Protein AF-A0A1Y5MJ09-F1 (afdb_monomer_lite)

Sequence (93 aa):
GGGRLLIGDIPNISKKKRFLSSEAGRNFHMKWSLSKTFPNVCWNKLEPLCIDDSVVFSILQRYRSMGCESYLLEQLSGLPMNNTREDVLIVKQ

Foldseek 3Di:
DKDKDKDWFAFALQLLLVQLVDPNNQVVCCVVVVHPDRDDRDPPDDDPPHHHPVNVVVVQVVLVVVVKHKDKDQDDPPDPPSSGIIMMMIMDD

Structure (mmCIF, N/CA/C/O backbone):
data_AF-A0A1Y5MJ09-F1
#
_entry.id   AF-A0A1Y5MJ09-F1
#
loop_
_atom_site.group_PDB
_atom_site.id
_atom_site.type_symbol
_atom_site.label_atom_id
_atom_site.label_alt_id
_atom_site.label_comp_id
_atom_site.label_asym_id
_atom_site.label_entity_id
_atom_site.label_seq_id
_atom_site.pdbx_PDB_ins_code
_atom_site.Cartn_x
_atom_site.Cartn_y
_atom_site.Cartn_z
_atom_site.occupancy
_atom_site.B_iso_or_equiv
_atom_site.auth_seq_id
_atom_site.auth_comp_id
_atom_site.auth_asym_id
_atom_site.auth_atom_id
_atom_site.pdbx_PDB_model_num
ATOM 1 N N . GLY A 1 1 ? -8.806 -0.079 27.436 1.00 60.91 1 GLY A N 1
ATOM 2 C CA . GLY A 1 1 ? -7.471 -0.682 27.611 1.00 60.91 1 GLY A CA 1
ATOM 3 C C . GLY A 1 1 ? -6.891 -0.762 26.231 1.00 60.91 1 GLY A C 1
ATOM 4 O O . GLY A 1 1 ? -7.456 -1.482 25.419 1.00 60.91 1 GLY A O 1
ATOM 5 N N . GLY A 1 2 ? -5.882 0.058 25.941 1.00 85.38 2 GLY A N 1
ATOM 6 C CA . GLY A 1 2 ? -5.494 0.344 24.562 1.00 85.38 2 GLY A CA 1
ATOM 7 C C . GLY A 1 2 ? -4.929 -0.882 23.847 1.00 85.38 2 GLY A C 1
ATOM 8 O O . GLY A 1 2 ? -3.912 -1.425 24.273 1.00 85.38 2 GLY A O 1
ATOM 9 N N . GLY A 1 3 ? -5.582 -1.310 22.767 1.00 94.38 3 GLY A N 1
ATOM 10 C CA . GLY A 1 3 ? -5.142 -2.418 21.918 1.00 94.38 3 GLY A CA 1
ATOM 11 C C . GLY A 1 3 ? -4.508 -1.905 20.630 1.00 94.38 3 GLY A C 1
ATOM 12 O O . GLY A 1 3 ? -4.996 -0.941 20.041 1.00 94.38 3 GLY A O 1
ATOM 13 N N . ARG A 1 4 ? -3.428 -2.545 20.175 1.00 97.12 4 ARG A N 1
ATOM 14 C CA . ARG A 1 4 ? -2.773 -2.233 18.897 1.00 97.12 4 ARG A CA 1
ATOM 15 C C . ARG A 1 4 ? -2.540 -3.513 18.104 1.00 97.12 4 ARG A C 1
ATOM 17 O O . ARG A 1 4 ? -2.090 -4.503 18.671 1.00 97.12 4 ARG A O 1
ATOM 24 N N . LEU A 1 5 ? -2.830 -3.474 16.808 1.00 96.50 5 LEU A N 1
ATOM 25 C CA . LEU A 1 5 ? -2.603 -4.566 15.862 1.00 96.50 5 LEU A CA 1
ATOM 26 C C . LEU A 1 5 ? -1.892 -4.010 14.630 1.00 96.50 5 LEU A C 1
ATOM 28 O O . LEU A 1 5 ? -2.398 -3.085 14.002 1.00 96.50 5 LEU A O 1
ATOM 32 N N . LEU A 1 6 ? -0.748 -4.589 14.274 1.00 96.69 6 LEU A N 1
ATOM 33 C CA . LEU A 1 6 ? -0.063 -4.310 13.017 1.00 96.69 6 LEU A CA 1
ATOM 34 C C . LEU A 1 6 ? -0.310 -5.470 12.051 1.00 96.69 6 LEU A C 1
ATOM 36 O O . LEU A 1 6 ? 0.054 -6.607 12.344 1.00 96.69 6 LEU A O 1
ATOM 40 N N . ILE A 1 7 ? -0.911 -5.173 10.905 1.00 95.50 7 ILE A N 1
ATOM 41 C CA . ILE A 1 7 ? -1.003 -6.080 9.763 1.00 95.50 7 ILE A CA 1
ATOM 42 C C . ILE A 1 7 ? 0.094 -5.650 8.795 1.00 95.50 7 ILE A C 1
ATOM 44 O O . ILE A 1 7 ? -0.086 -4.703 8.034 1.00 95.50 7 ILE A O 1
ATOM 48 N N . GLY A 1 8 ? 1.258 -6.281 8.902 1.00 93.62 8 GLY A N 1
ATOM 49 C CA . GLY A 1 8 ? 2.409 -5.959 8.066 1.00 93.62 8 GLY A CA 1
ATOM 50 C C . GLY A 1 8 ? 2.470 -6.785 6.787 1.00 93.62 8 GLY A C 1
ATOM 51 O O . GLY A 1 8 ? 1.799 -7.808 6.651 1.00 93.62 8 GLY A O 1
ATOM 52 N N . ASP A 1 9 ? 3.353 -6.361 5.892 1.00 91.81 9 ASP A N 1
ATOM 53 C CA . ASP A 1 9 ? 3.800 -7.116 4.723 1.00 91.81 9 ASP A CA 1
ATOM 54 C C . ASP A 1 9 ? 2.704 -7.441 3.696 1.00 91.81 9 ASP A C 1
ATOM 56 O O . ASP A 1 9 ? 2.786 -8.431 2.966 1.00 91.81 9 ASP A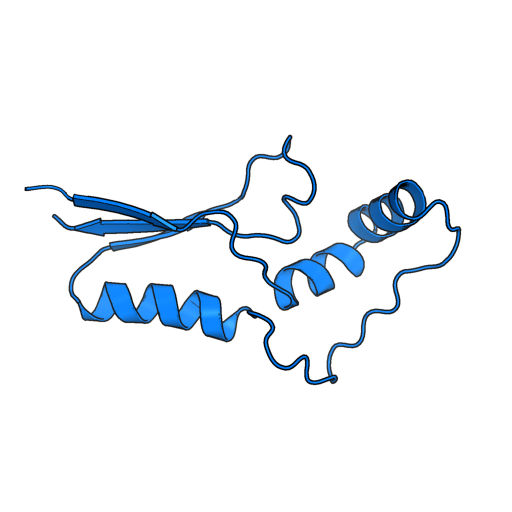 O 1
ATOM 60 N N . ILE A 1 10 ? 1.681 -6.589 3.598 1.00 94.50 10 ILE A N 1
ATOM 61 C CA . ILE A 1 10 ? 0.561 -6.787 2.680 1.00 94.50 10 ILE A CA 1
ATOM 62 C C . ILE A 1 10 ? 1.043 -6.496 1.251 1.00 94.50 10 ILE A C 1
ATOM 64 O O . ILE A 1 10 ? 1.376 -5.347 0.948 1.00 94.50 10 ILE A O 1
ATOM 68 N N . PRO A 1 11 ? 1.089 -7.482 0.334 1.00 94.56 11 PRO A N 1
ATOM 69 C CA . PRO A 1 11 ? 1.391 -7.199 -1.063 1.00 94.56 11 PRO A CA 1
ATOM 70 C C . PRO A 1 11 ? 0.279 -6.344 -1.670 1.00 94.56 11 PRO A C 1
ATOM 72 O O . PRO A 1 11 ? -0.886 -6.684 -1.525 1.00 94.56 11 PRO A O 1
ATOM 75 N N . ASN A 1 12 ? 0.620 -5.269 -2.383 1.00 95.44 12 ASN A N 1
ATOM 76 C CA . ASN A 1 12 ? -0.367 -4.454 -3.091 1.00 95.44 12 ASN A CA 1
ATOM 77 C C . ASN A 1 12 ? 0.024 -4.320 -4.565 1.00 95.44 12 ASN A C 1
ATOM 79 O O . ASN A 1 12 ? 1.027 -3.691 -4.926 1.00 95.44 12 ASN A O 1
ATOM 83 N N . ILE A 1 13 ? -0.792 -4.909 -5.437 1.00 95.81 13 ILE A N 1
ATOM 84 C CA . ILE A 1 13 ? -0.530 -4.925 -6.871 1.00 95.81 13 ILE A CA 1
ATOM 85 C C . ILE A 1 13 ? -0.662 -3.539 -7.507 1.00 95.81 13 ILE A C 1
ATOM 87 O O . ILE A 1 13 ? 0.159 -3.181 -8.351 1.00 95.81 13 ILE A O 1
ATOM 91 N N . SER A 1 14 ? -1.605 -2.710 -7.056 1.00 95.19 14 SER A N 1
ATOM 92 C CA . SER A 1 14 ? -1.740 -1.321 -7.506 1.00 95.19 14 SER A CA 1
ATOM 93 C C . SER A 1 14 ? -0.504 -0.500 -7.142 1.00 95.19 14 SER A C 1
ATOM 95 O O . SER A 1 14 ? 0.055 0.196 -7.996 1.00 95.19 14 SER A O 1
ATOM 97 N N . LYS A 1 15 ? -0.001 -0.645 -5.909 1.00 94.94 15 LYS A N 1
ATOM 98 C CA . LYS A 1 15 ? 1.249 -0.006 -5.469 1.00 94.94 15 LYS A CA 1
ATOM 99 C C . LYS A 1 15 ? 2.447 -0.486 -6.286 1.00 94.94 15 LYS A C 1
ATOM 101 O O . LYS A 1 15 ? 3.213 0.334 -6.793 1.00 94.94 15 LYS A O 1
ATOM 106 N N . LYS A 1 16 ? 2.567 -1.799 -6.503 1.00 93.81 16 LYS A N 1
ATOM 107 C CA . LYS A 1 16 ? 3.611 -2.386 -7.354 1.00 93.81 16 LYS A CA 1
ATOM 108 C C . LYS A 1 16 ? 3.569 -1.828 -8.779 1.00 93.81 16 LYS A C 1
ATOM 110 O O . LYS A 1 16 ? 4.619 -1.479 -9.314 1.00 93.81 16 LYS A O 1
ATOM 115 N N . LYS A 1 17 ? 2.386 -1.702 -9.391 1.00 94.62 17 LYS A N 1
ATOM 116 C CA . LYS A 1 17 ? 2.221 -1.115 -10.733 1.00 94.62 17 LYS A CA 1
ATOM 117 C C . LYS A 1 17 ? 2.641 0.353 -10.770 1.00 94.62 17 LYS A C 1
ATOM 119 O O . LYS A 1 17 ? 3.369 0.735 -11.687 1.00 94.62 17 LYS A O 1
ATOM 124 N N . ARG A 1 18 ? 2.260 1.156 -9.765 1.00 94.69 18 ARG A N 1
ATOM 125 C CA . ARG A 1 18 ? 2.738 2.547 -9.623 1.00 94.69 18 ARG A CA 1
ATOM 126 C C . ARG A 1 18 ? 4.263 2.597 -9.544 1.00 94.69 18 ARG A C 1
ATOM 128 O O . ARG A 1 18 ? 4.884 3.324 -10.316 1.00 94.69 18 ARG A O 1
ATOM 135 N N . PHE A 1 19 ? 4.867 1.777 -8.682 1.00 93.62 19 PHE A N 1
ATOM 136 C CA . PHE A 1 19 ? 6.319 1.722 -8.528 1.00 93.62 19 PHE A CA 1
ATOM 137 C C . PHE A 1 19 ? 7.016 1.340 -9.834 1.00 93.62 19 PHE A C 1
ATOM 139 O O . PHE A 1 19 ? 7.849 2.101 -10.317 1.00 93.62 19 PHE A O 1
ATOM 146 N N . LEU A 1 20 ? 6.636 0.225 -10.462 1.00 93.00 20 LEU A N 1
ATOM 147 C CA . LEU A 1 20 ? 7.236 -0.239 -11.719 1.00 93.00 20 LEU A CA 1
ATOM 148 C C . LEU A 1 20 ? 7.015 0.726 -12.894 1.00 93.00 20 LEU A C 1
ATOM 150 O O . LEU A 1 20 ? 7.787 0.710 -13.849 1.00 93.00 20 LEU A O 1
ATOM 154 N N . SER A 1 21 ? 5.996 1.585 -12.822 1.00 93.25 21 SER A N 1
ATOM 155 C CA . SER A 1 21 ? 5.761 2.635 -13.818 1.00 93.25 21 SER A CA 1
ATOM 156 C C . SER A 1 21 ? 6.687 3.845 -13.647 1.00 93.25 21 SER A C 1
ATOM 158 O O . SER A 1 21 ? 6.888 4.573 -14.621 1.00 93.25 21 SER A O 1
ATOM 160 N N . SER A 1 22 ? 7.271 4.049 -12.461 1.00 92.69 22 SER A N 1
ATOM 161 C CA . SER A 1 22 ? 8.215 5.139 -12.166 1.00 92.69 22 SER A CA 1
ATOM 162 C C . SER A 1 22 ? 9.624 4.864 -12.702 1.00 92.69 22 SER A C 1
ATOM 164 O O . SER A 1 22 ? 10.009 3.713 -12.906 1.00 92.69 22 SER A O 1
ATOM 166 N N . GLU A 1 23 ? 10.435 5.909 -12.878 1.00 92.12 23 GLU A N 1
ATOM 167 C CA . GLU A 1 23 ? 11.845 5.763 -13.269 1.00 92.12 23 GLU A CA 1
ATOM 168 C C . GLU A 1 23 ? 12.638 4.919 -12.258 1.00 92.12 23 GLU A C 1
ATOM 170 O O . GLU A 1 23 ? 13.327 3.969 -12.637 1.00 92.12 23 GLU A O 1
ATOM 175 N N . ALA A 1 24 ? 12.473 5.202 -10.961 1.00 90.12 24 ALA A N 1
ATOM 176 C CA . ALA A 1 24 ? 13.124 4.457 -9.888 1.00 90.12 24 ALA A CA 1
ATOM 177 C C . ALA A 1 24 ? 12.761 2.964 -9.926 1.00 90.12 24 ALA A C 1
ATOM 179 O O . ALA A 1 24 ? 13.644 2.111 -9.821 1.00 90.12 24 ALA A O 1
ATOM 180 N N . GLY A 1 25 ? 11.484 2.634 -10.136 1.00 90.69 25 GLY A N 1
ATOM 181 C CA . GLY A 1 25 ? 11.034 1.245 -10.207 1.00 90.69 25 GLY A CA 1
ATOM 182 C C . GLY A 1 25 ? 11.447 0.520 -11.481 1.00 90.69 25 GLY A C 1
ATOM 183 O O . GLY A 1 25 ? 11.758 -0.668 -11.417 1.00 90.69 25 GLY A O 1
ATOM 184 N N . ARG A 1 26 ? 11.543 1.211 -12.623 1.00 90.75 26 ARG A N 1
ATOM 185 C CA . ARG A 1 26 ? 12.124 0.640 -13.853 1.00 90.75 26 ARG A CA 1
ATOM 186 C C . ARG A 1 26 ? 13.600 0.308 -13.650 1.00 90.75 26 ARG A C 1
ATOM 188 O O . ARG A 1 26 ? 14.021 -0.806 -13.951 1.00 90.75 26 ARG A O 1
ATOM 195 N N . ASN A 1 27 ? 14.365 1.237 -13.076 1.00 90.06 27 ASN A N 1
ATOM 196 C CA . ASN A 1 27 ? 15.779 1.036 -12.757 1.00 90.06 27 ASN A CA 1
ATOM 197 C C . ASN A 1 27 ? 15.976 -0.102 -11.751 1.00 90.06 27 ASN A C 1
ATOM 199 O O . ASN A 1 27 ? 16.864 -0.936 -11.924 1.00 90.06 27 ASN A O 1
ATOM 203 N N . PHE A 1 28 ? 15.121 -0.166 -10.728 1.00 89.06 28 PHE A N 1
ATOM 204 C CA . PHE A 1 28 ? 15.091 -1.275 -9.782 1.00 89.06 28 PHE A CA 1
ATOM 205 C C . PHE A 1 28 ? 14.806 -2.606 -10.488 1.00 89.06 28 PHE A C 1
ATOM 207 O O . PHE A 1 28 ? 15.551 -3.562 -10.297 1.00 89.06 28 PHE A O 1
ATOM 214 N N . HIS A 1 29 ? 13.777 -2.668 -11.341 1.00 89.12 29 HIS A N 1
ATOM 215 C CA . HIS A 1 29 ? 13.406 -3.882 -12.066 1.00 89.12 29 HIS A CA 1
ATOM 216 C C . HIS A 1 29 ? 14.536 -4.389 -12.961 1.00 89.12 29 HIS A C 1
ATOM 218 O O . HIS A 1 29 ? 14.838 -5.577 -12.918 1.00 89.12 29 HIS A O 1
ATOM 224 N N . MET A 1 30 ? 15.189 -3.514 -13.728 1.00 88.25 30 MET A N 1
ATOM 225 C CA . MET A 1 30 ? 16.308 -3.902 -14.595 1.00 88.25 30 MET A CA 1
ATOM 226 C C . MET A 1 30 ? 17.487 -4.462 -13.789 1.00 88.25 30 MET A C 1
ATOM 228 O O . MET A 1 30 ? 18.026 -5.515 -14.123 1.00 88.25 30 MET A O 1
ATOM 232 N N . LYS A 1 31 ? 17.845 -3.803 -12.677 1.00 88.00 31 LYS A N 1
ATOM 233 C CA . LYS A 1 31 ? 18.904 -4.280 -11.772 1.00 88.00 31 LYS A CA 1
ATOM 234 C C . LYS A 1 31 ? 18.555 -5.627 -11.137 1.00 88.00 31 LYS A C 1
ATOM 236 O O . LYS A 1 31 ? 19.403 -6.507 -11.082 1.00 88.00 31 LYS A O 1
ATOM 241 N N . TRP A 1 32 ? 17.318 -5.783 -10.666 1.00 85.56 32 TRP A N 1
ATOM 242 C CA . TRP A 1 32 ? 16.866 -6.981 -9.959 1.00 85.56 32 TRP A CA 1
ATOM 243 C C . TRP A 1 32 ? 16.657 -8.184 -10.889 1.00 85.56 32 TRP A C 1
ATOM 245 O O . TRP A 1 32 ? 17.027 -9.299 -10.542 1.00 85.56 32 TRP A O 1
ATOM 255 N N . SER A 1 33 ? 16.092 -7.965 -12.079 1.00 85.44 33 SER A N 1
ATOM 256 C CA . SER A 1 33 ? 15.820 -9.024 -13.066 1.00 85.44 33 SER A CA 1
ATOM 257 C C . SER A 1 33 ? 17.028 -9.394 -13.930 1.00 85.44 33 SER A C 1
ATOM 259 O O . SER A 1 33 ? 16.914 -10.291 -14.762 1.00 85.44 33 SER A O 1
ATOM 261 N N . LEU A 1 34 ? 18.160 -8.692 -13.773 1.00 86.69 34 LEU A N 1
ATOM 262 C CA . LEU A 1 34 ? 19.336 -8.785 -14.650 1.00 86.69 34 LEU A CA 1
ATOM 263 C C . LEU A 1 34 ? 18.986 -8.604 -16.142 1.00 86.69 34 LEU A C 1
ATOM 265 O O . LEU A 1 34 ? 19.693 -9.090 -17.024 1.00 86.69 34 LEU A O 1
ATOM 269 N N . SER A 1 35 ? 17.894 -7.888 -16.427 1.00 80.75 35 SER A N 1
ATOM 270 C CA . SER A 1 35 ? 17.376 -7.648 -17.770 1.00 80.75 35 SER A CA 1
ATOM 271 C C . SER A 1 35 ? 17.451 -6.168 -18.132 1.00 80.75 35 SER A C 1
ATOM 273 O O . SER A 1 35 ? 17.321 -5.288 -17.285 1.00 80.75 35 SER A O 1
ATOM 275 N N . LYS A 1 36 ? 17.608 -5.881 -19.428 1.00 79.81 36 LYS A N 1
ATOM 276 C CA . LYS A 1 36 ? 17.486 -4.524 -19.990 1.00 79.81 36 LYS A CA 1
ATOM 277 C C . LYS A 1 36 ? 16.058 -4.192 -20.436 1.00 79.81 36 LYS A C 1
ATOM 279 O O . LYS A 1 36 ? 15.830 -3.155 -21.051 1.00 79.81 36 LYS A O 1
ATOM 284 N N . THR A 1 37 ? 15.099 -5.078 -20.179 1.00 83.44 37 THR A N 1
ATOM 285 C CA . THR A 1 37 ? 13.702 -4.881 -20.574 1.00 83.44 37 THR A CA 1
ATOM 2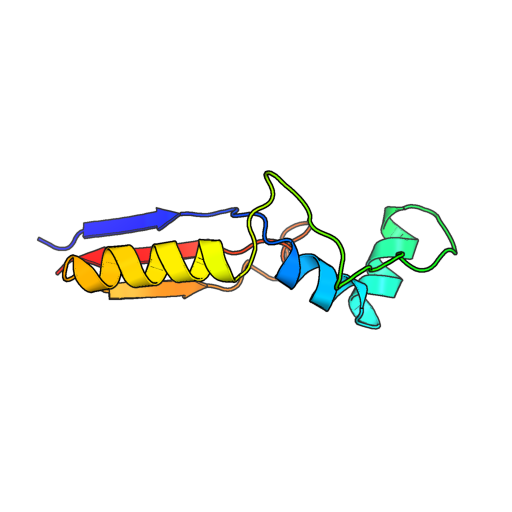86 C C . THR A 1 37 ? 12.949 -4.057 -19.543 1.00 83.44 37 THR A C 1
ATOM 288 O O . THR A 1 37 ? 13.053 -4.298 -18.339 1.00 83.44 37 THR A O 1
ATOM 291 N N . PHE A 1 38 ? 12.126 -3.125 -20.017 1.00 82.50 38 PHE A N 1
ATOM 292 C CA . PHE A 1 38 ? 11.177 -2.433 -19.155 1.00 82.50 38 PHE A CA 1
ATOM 293 C C . PHE A 1 38 ? 10.132 -3.410 -18.592 1.00 82.50 38 PHE A C 1
ATOM 295 O O . PHE A 1 38 ? 9.729 -4.343 -19.294 1.00 82.50 38 PHE A O 1
ATOM 302 N N . PRO A 1 39 ? 9.663 -3.200 -17.347 1.00 85.38 39 PRO A N 1
ATOM 303 C CA . PRO A 1 39 ? 8.564 -3.983 -16.805 1.00 85.38 39 PRO A CA 1
ATOM 304 C C . PRO A 1 39 ? 7.301 -3.743 -17.639 1.00 85.38 39 PRO A C 1
ATOM 306 O O . PRO A 1 39 ? 6.911 -2.599 -17.878 1.00 85.38 39 PRO A O 1
ATOM 309 N N . ASN A 1 40 ? 6.638 -4.819 -18.063 1.00 86.44 40 ASN A N 1
ATOM 310 C CA . ASN A 1 40 ? 5.343 -4.718 -18.729 1.00 86.44 40 ASN A CA 1
ATOM 311 C C . ASN A 1 40 ? 4.242 -4.488 -17.681 1.00 86.44 40 ASN A C 1
ATOM 313 O O . ASN A 1 40 ? 3.839 -5.419 -16.982 1.00 86.44 40 ASN A O 1
ATOM 317 N N . VAL A 1 41 ? 3.782 -3.243 -17.543 1.00 90.81 41 VAL A N 1
ATOM 318 C CA . VAL A 1 41 ? 2.731 -2.863 -16.589 1.00 90.81 41 VAL A CA 1
ATOM 319 C C . VAL A 1 41 ? 1.390 -2.740 -17.313 1.00 90.81 41 VAL A C 1
ATOM 321 O O . VAL A 1 41 ? 1.164 -1.794 -18.063 1.00 90.81 41 VAL A O 1
ATOM 324 N N . CYS A 1 42 ? 0.470 -3.672 -17.053 1.00 90.50 42 CYS A N 1
ATOM 325 C CA . CYS A 1 42 ? -0.896 -3.629 -17.583 1.00 90.50 42 CYS A CA 1
ATOM 326 C C . CYS A 1 42 ? -1.893 -3.191 -16.499 1.00 90.50 42 CYS A C 1
ATOM 328 O O . CYS A 1 42 ? -2.158 -3.929 -15.547 1.00 90.50 42 CYS A O 1
ATOM 330 N N . TRP A 1 43 ? -2.477 -2.002 -16.654 1.00 88.06 43 TRP A N 1
ATOM 331 C CA . TRP A 1 43 ? -3.468 -1.463 -15.713 1.00 88.06 43 TRP A CA 1
ATOM 332 C C . TRP A 1 43 ? -4.828 -2.151 -15.839 1.00 88.06 43 TRP A C 1
ATOM 334 O O . TRP A 1 43 ? -5.380 -2.605 -14.844 1.00 88.06 43 TRP A O 1
ATOM 344 N N . ASN A 1 44 ? -5.307 -2.333 -17.070 1.00 87.06 44 ASN A N 1
ATOM 345 C CA . ASN A 1 44 ? -6.641 -2.866 -17.368 1.00 87.06 44 ASN A CA 1
ATOM 346 C C . ASN A 1 44 ? -6.654 -4.396 -17.482 1.00 87.06 44 ASN A C 1
ATOM 348 O O . ASN A 1 44 ? -7.292 -4.962 -18.367 1.00 87.06 44 ASN A O 1
ATOM 352 N N . LYS A 1 45 ? -5.893 -5.071 -16.620 1.00 88.12 45 LYS A N 1
ATOM 353 C CA . LYS A 1 45 ? -5.855 -6.530 -16.542 1.00 88.12 45 LYS A CA 1
ATOM 354 C C . LYS A 1 45 ? -6.267 -6.944 -15.142 1.00 88.12 45 LYS A C 1
ATOM 356 O O . LYS A 1 45 ? -5.631 -6.533 -14.173 1.00 88.12 45 LYS A O 1
ATOM 361 N N . LEU A 1 46 ? -7.309 -7.767 -15.064 1.00 86.38 46 LEU A N 1
ATOM 362 C CA . LEU A 1 46 ? -7.712 -8.389 -13.814 1.00 86.38 46 LEU A CA 1
ATOM 363 C C . LEU A 1 46 ? -6.590 -9.315 -13.333 1.00 86.38 46 LEU A C 1
ATOM 365 O O . LEU A 1 46 ? -6.128 -10.183 -14.077 1.00 86.38 46 LEU A O 1
ATOM 369 N N . GLU A 1 47 ? -6.169 -9.124 -12.088 1.00 90.25 47 GLU A N 1
ATOM 370 C CA . GLU A 1 47 ? -5.197 -9.979 -11.410 1.00 90.25 47 GLU A CA 1
ATOM 371 C C . GLU A 1 47 ? -5.907 -10.692 -10.258 1.00 90.25 47 GLU A C 1
ATOM 373 O O . GLU A 1 47 ? -5.930 -10.188 -9.134 1.00 90.25 47 GLU A O 1
ATOM 378 N N . PRO A 1 48 ? -6.563 -11.834 -10.540 1.00 90.75 48 PRO A N 1
ATOM 379 C CA . PRO A 1 48 ? -7.311 -12.554 -9.523 1.00 90.75 48 PRO A CA 1
ATOM 380 C C . PRO A 1 48 ? -6.375 -13.011 -8.403 1.00 90.75 48 PRO A C 1
ATOM 382 O O . PRO A 1 48 ? -5.195 -13.280 -8.635 1.00 90.75 48 PRO A O 1
ATOM 385 N N . LEU A 1 49 ? -6.923 -13.119 -7.190 1.00 91.19 49 LEU A N 1
ATOM 386 C CA . LEU A 1 49 ? -6.208 -13.547 -5.978 1.00 91.19 49 LEU A CA 1
ATOM 387 C C . LEU A 1 49 ? -5.095 -12.588 -5.511 1.00 91.19 49 LEU A C 1
ATOM 389 O O . LEU A 1 49 ? -4.380 -12.903 -4.562 1.00 91.19 49 LEU A O 1
ATOM 393 N N . CYS A 1 50 ? -4.956 -11.419 -6.140 1.00 94.25 50 CYS A N 1
ATOM 394 C CA . CYS A 1 50 ? -4.058 -10.364 -5.687 1.00 94.25 50 CYS A CA 1
ATOM 395 C C . CYS A 1 50 ? -4.805 -9.362 -4.803 1.00 94.25 50 CYS A C 1
ATOM 397 O O . CYS A 1 50 ? -5.984 -9.083 -5.012 1.00 94.25 50 CYS A O 1
ATOM 399 N N . ILE A 1 51 ? -4.093 -8.793 -3.834 1.00 95.88 51 ILE A N 1
ATOM 400 C CA . ILE A 1 51 ? -4.566 -7.651 -3.052 1.00 95.88 51 ILE A CA 1
ATOM 401 C C . ILE A 1 51 ? -4.223 -6.376 -3.827 1.00 95.88 51 ILE A C 1
ATOM 403 O O . ILE A 1 51 ? -3.093 -6.203 -4.293 1.00 95.88 51 ILE A O 1
ATOM 407 N N . ASP A 1 52 ? -5.201 -5.490 -3.957 1.00 95.56 52 ASP A N 1
ATOM 408 C CA . ASP A 1 52 ? -5.071 -4.165 -4.554 1.00 95.56 52 ASP A CA 1
ATOM 409 C C . ASP A 1 52 ? -5.464 -3.071 -3.548 1.00 95.56 52 ASP A C 1
ATOM 411 O O . ASP A 1 52 ? -5.802 -3.354 -2.393 1.00 95.56 52 ASP A O 1
ATOM 415 N N . ASP A 1 53 ? -5.432 -1.810 -3.986 1.00 95.69 53 ASP A N 1
ATOM 416 C CA . ASP A 1 53 ? -5.824 -0.675 -3.142 1.00 95.69 53 ASP A CA 1
ATOM 417 C C . ASP A 1 53 ? -7.249 -0.837 -2.575 1.00 95.69 53 ASP A C 1
ATOM 419 O O . ASP A 1 53 ? -7.506 -0.426 -1.446 1.00 95.69 53 ASP A O 1
ATOM 423 N N . SER A 1 54 ? -8.177 -1.458 -3.317 1.00 96.12 54 SER A N 1
ATOM 424 C CA . SER A 1 54 ? -9.564 -1.617 -2.866 1.00 96.12 54 SER A CA 1
ATOM 425 C C . SER A 1 54 ? -9.657 -2.551 -1.660 1.00 96.12 54 SER A C 1
ATOM 427 O O . SER A 1 54 ? -10.344 -2.242 -0.684 1.00 96.12 54 SER A O 1
ATOM 429 N N . VAL A 1 55 ? -8.900 -3.650 -1.675 1.00 96.50 55 VAL A N 1
ATOM 430 C CA . VAL A 1 55 ? -8.829 -4.586 -0.551 1.00 96.50 55 VAL A CA 1
ATOM 431 C C . VAL A 1 55 ? -8.144 -3.926 0.646 1.00 96.50 55 VAL A C 1
ATOM 433 O O . VAL A 1 55 ? -8.670 -4.006 1.757 1.00 96.50 55 VAL A O 1
ATOM 436 N N . VAL A 1 56 ? -7.035 -3.208 0.439 1.00 97.56 56 VAL A N 1
ATOM 437 C CA . VAL A 1 56 ? -6.352 -2.464 1.515 1.00 97.56 56 VAL A CA 1
ATOM 438 C C . VAL A 1 56 ? -7.294 -1.443 2.159 1.00 97.56 56 VAL A C 1
ATOM 440 O O . VAL A 1 56 ? -7.427 -1.401 3.384 1.00 97.56 56 VAL A O 1
ATOM 443 N N . PHE A 1 57 ? -8.023 -0.667 1.356 1.00 98.00 57 PHE A N 1
ATOM 444 C CA . PHE A 1 57 ? -8.996 0.298 1.865 1.00 98.00 57 PHE A CA 1
ATOM 445 C C . PHE A 1 57 ? -10.175 -0.367 2.573 1.00 98.00 57 PHE A C 1
ATOM 447 O O . PHE A 1 57 ? -10.637 0.154 3.589 1.00 98.00 57 PHE A O 1
ATOM 454 N N . SER A 1 58 ? -10.617 -1.542 2.117 1.00 98.12 58 SER A N 1
ATOM 455 C CA . SER A 1 58 ? -11.668 -2.301 2.802 1.00 98.12 58 SER A CA 1
ATOM 456 C C . SER A 1 58 ? -11.257 -2.704 4.224 1.00 98.12 58 SER A C 1
ATOM 458 O O . SER A 1 58 ? -12.081 -2.636 5.135 1.00 98.12 58 SER A O 1
ATOM 460 N N . ILE A 1 59 ? -9.978 -3.037 4.452 1.00 97.88 59 ILE A N 1
ATOM 461 C CA . ILE A 1 59 ? -9.442 -3.351 5.786 1.00 97.88 59 ILE A CA 1
ATOM 462 C C . ILE A 1 59 ? -9.515 -2.111 6.680 1.00 97.88 59 ILE A C 1
ATOM 464 O O . ILE A 1 59 ? -10.056 -2.180 7.786 1.00 97.88 59 ILE A O 1
ATOM 468 N N . LEU A 1 60 ? -9.023 -0.966 6.191 1.00 98.38 60 LEU A N 1
ATOM 469 C CA . LEU A 1 60 ? -9.083 0.302 6.926 1.00 98.38 60 LEU A CA 1
ATOM 470 C C . LEU A 1 60 ? -10.532 0.641 7.301 1.00 98.38 60 LEU A C 1
ATOM 472 O O . LEU A 1 60 ? -1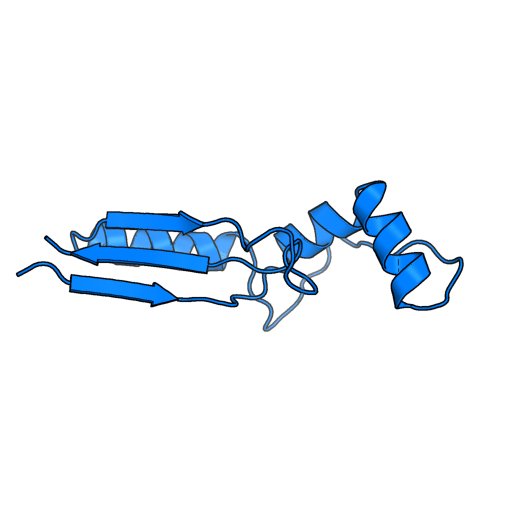0.849 0.844 8.474 1.00 98.38 60 LEU A O 1
ATOM 476 N N . GLN A 1 61 ? -11.432 0.625 6.316 1.00 98.50 61 GLN A N 1
ATOM 477 C CA . GLN A 1 61 ? -12.847 0.934 6.506 1.00 98.50 61 GLN A CA 1
ATOM 478 C C . GLN A 1 61 ? -13.521 -0.027 7.492 1.00 98.50 61 GLN A C 1
ATOM 480 O O . GLN A 1 61 ? -14.284 0.407 8.359 1.00 98.50 61 GLN A O 1
ATOM 485 N N . ARG A 1 62 ? -13.227 -1.328 7.399 1.00 97.94 62 ARG A N 1
ATOM 486 C CA . ARG A 1 62 ? -13.792 -2.351 8.282 1.00 97.94 62 ARG A CA 1
ATOM 487 C C . ARG A 1 62 ? -13.469 -2.059 9.741 1.00 97.94 62 ARG A C 1
ATOM 489 O O . ARG A 1 62 ? -14.388 -2.049 10.557 1.00 97.94 62 ARG A O 1
ATOM 496 N N . TYR A 1 63 ? -12.214 -1.772 10.075 1.00 97.62 63 TYR A N 1
ATOM 497 C CA . TYR A 1 63 ? -11.838 -1.474 11.459 1.00 97.62 63 TYR A CA 1
ATOM 498 C C . TYR A 1 63 ? -12.372 -0.123 11.941 1.00 97.62 63 TYR A C 1
ATOM 500 O O . TYR A 1 63 ? -12.820 -0.023 13.084 1.00 97.62 63 TYR A O 1
ATOM 508 N N . ARG A 1 64 ? -12.435 0.883 11.063 1.00 97.56 64 ARG A N 1
ATOM 509 C CA . ARG A 1 64 ? -13.078 2.174 11.360 1.00 97.56 64 ARG A CA 1
ATOM 510 C C . ARG A 1 64 ? -14.547 2.009 11.737 1.00 97.56 64 ARG A C 1
ATOM 512 O O . ARG A 1 64 ? -14.979 2.526 12.761 1.00 97.56 64 ARG A O 1
ATOM 519 N N . SER A 1 65 ? -15.294 1.202 10.980 1.00 98.00 65 SER A N 1
ATOM 520 C CA . SER A 1 65 ? -16.701 0.890 11.287 1.00 98.00 65 SER A CA 1
ATOM 521 C C . SER A 1 65 ? -16.902 0.144 12.613 1.00 98.00 65 SER A C 1
ATOM 523 O O . SER A 1 65 ? -18.000 0.142 13.158 1.00 98.00 65 SER A O 1
ATOM 525 N N . MET A 1 66 ? -15.847 -0.475 13.151 1.00 96.38 66 MET A N 1
ATOM 526 C CA . MET A 1 66 ? -15.857 -1.168 14.444 1.00 96.38 66 MET A CA 1
ATOM 527 C C . MET A 1 66 ? -15.443 -0.259 15.613 1.00 96.38 66 MET A C 1
ATOM 529 O O . MET A 1 66 ? -15.272 -0.749 16.730 1.00 96.38 66 MET A O 1
ATOM 533 N N . GLY A 1 67 ? -15.268 1.044 15.368 1.00 96.00 67 GLY A N 1
ATOM 534 C CA . GLY A 1 67 ? -14.850 2.015 16.378 1.00 96.00 67 GLY A CA 1
ATOM 535 C C . GLY A 1 67 ? -13.349 1.994 16.682 1.00 96.00 67 GLY A C 1
ATOM 536 O O . GLY A 1 67 ? -12.945 2.436 17.755 1.00 96.00 67 GLY A O 1
ATOM 537 N N . CYS A 1 68 ? -12.521 1.462 15.777 1.00 97.38 68 CYS A N 1
ATOM 538 C CA . CYS A 1 68 ? -11.065 1.539 15.882 1.00 97.38 68 CYS A CA 1
ATOM 539 C C . CYS A 1 68 ? -10.506 2.678 15.021 1.00 97.38 68 CYS A C 1
ATOM 541 O O . CYS A 1 68 ? -11.066 3.036 13.987 1.00 97.38 68 CYS A O 1
ATOM 543 N N . GLU A 1 69 ? -9.328 3.169 15.386 1.00 97.69 69 GLU A N 1
ATOM 544 C CA . GLU A 1 69 ? -8.468 3.925 14.485 1.00 97.69 69 GLU A CA 1
ATOM 545 C C . GLU A 1 69 ? -7.699 2.963 13.564 1.00 97.69 69 GLU A C 1
ATOM 547 O O . GLU A 1 69 ? -7.315 1.866 13.968 1.00 97.69 69 GLU A O 1
ATOM 552 N N . SER A 1 70 ? -7.455 3.375 12.324 1.00 97.69 70 SER A N 1
ATOM 553 C CA . SER A 1 70 ? -6.702 2.628 11.314 1.00 97.69 70 SER A CA 1
ATOM 554 C C . SER A 1 70 ? -5.773 3.566 10.547 1.00 97.69 70 SER A C 1
ATOM 556 O O . SER A 1 70 ? -6.203 4.651 10.142 1.00 97.69 70 SER A O 1
ATOM 558 N N . TYR A 1 71 ? -4.541 3.138 10.296 1.00 97.38 71 TYR A N 1
ATOM 559 C CA . TYR A 1 71 ? -3.514 3.912 9.603 1.00 97.38 71 TYR A CA 1
ATOM 560 C C . TYR A 1 71 ? -2.820 3.033 8.568 1.00 97.38 71 TYR A C 1
ATOM 562 O O . TYR A 1 71 ? -2.378 1.934 8.895 1.00 97.38 71 TYR A O 1
ATOM 570 N N . LEU A 1 72 ? -2.720 3.526 7.336 1.00 96.75 72 LEU A N 1
ATOM 571 C CA . LEU A 1 72 ? -1.843 2.949 6.323 1.00 96.75 72 LEU A CA 1
ATOM 572 C C . LEU A 1 72 ? -0.436 3.505 6.544 1.00 96.75 72 LEU A C 1
ATOM 574 O O . LEU A 1 72 ? -0.275 4.718 6.680 1.00 96.75 72 LEU A O 1
ATOM 578 N N . LEU A 1 73 ? 0.560 2.630 6.607 1.00 93.94 73 LEU A N 1
ATOM 579 C CA . LEU A 1 73 ? 1.942 2.988 6.894 1.00 93.94 73 LEU A CA 1
ATOM 580 C C . LEU A 1 73 ? 2.841 2.676 5.696 1.00 93.94 73 LEU A C 1
ATOM 582 O O . LEU A 1 73 ? 2.663 1.681 4.986 1.00 93.94 73 LEU A O 1
ATOM 586 N N . GLU A 1 74 ? 3.839 3.531 5.491 1.00 84.62 74 GLU A N 1
ATOM 587 C CA . GLU A 1 74 ? 4.942 3.227 4.587 1.00 84.62 74 GLU A CA 1
ATOM 588 C C . GLU A 1 74 ? 5.827 2.132 5.188 1.00 84.62 74 GLU A C 1
ATOM 590 O O . GLU A 1 74 ? 6.113 2.134 6.386 1.00 84.62 74 GLU A O 1
ATOM 595 N N . GLN A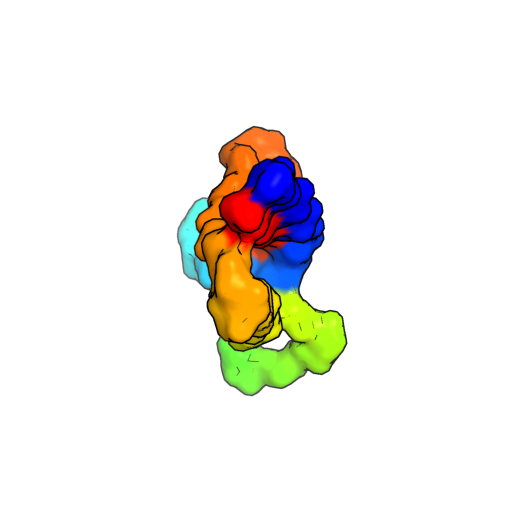 1 75 ? 6.308 1.218 4.343 1.00 83.38 75 GLN A N 1
ATOM 596 C CA . GLN A 1 75 ? 7.375 0.309 4.740 1.00 83.38 75 GLN A CA 1
ATOM 597 C C . GL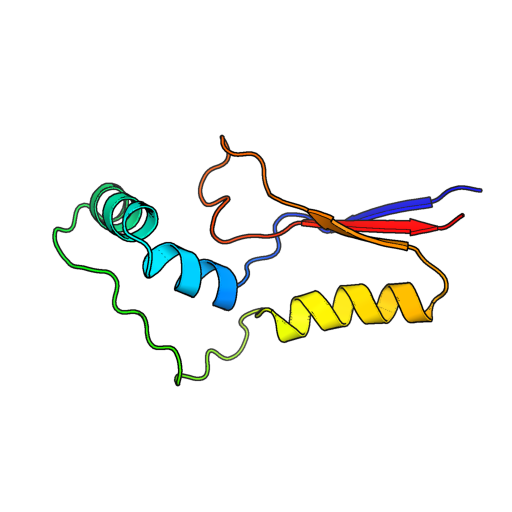N A 1 75 ? 8.720 1.035 4.719 1.00 83.38 75 GLN A C 1
ATOM 599 O O . GLN A 1 75 ? 8.996 1.838 3.825 1.00 83.38 75 GLN A O 1
ATOM 604 N N . LEU A 1 76 ? 9.579 0.712 5.688 1.00 82.19 76 LEU A N 1
ATOM 605 C CA . LEU A 1 76 ? 10.902 1.320 5.835 1.00 82.19 76 LEU A CA 1
ATOM 606 C C . LEU A 1 76 ? 11.710 1.265 4.528 1.00 82.19 76 LEU A C 1
ATOM 608 O O . LEU A 1 76 ? 11.760 0.241 3.843 1.00 82.19 76 LEU A O 1
ATOM 612 N N . SER A 1 77 ? 12.394 2.369 4.208 1.00 74.44 77 SER A N 1
ATOM 613 C CA . SER A 1 77 ? 13.135 2.567 2.951 1.00 74.44 77 SER A CA 1
ATOM 614 C C . SER A 1 77 ? 14.246 1.537 2.689 1.00 74.44 77 SER A C 1
ATOM 616 O O . SER A 1 77 ? 14.634 1.338 1.540 1.00 74.44 77 SER A O 1
ATOM 618 N N . GLY A 1 78 ? 14.741 0.870 3.739 1.00 74.00 78 GLY A N 1
ATOM 619 C CA . GLY A 1 78 ? 15.803 -0.138 3.671 1.00 74.00 78 GLY A CA 1
ATOM 620 C C . GLY A 1 78 ? 15.338 -1.585 3.466 1.00 74.00 78 GLY A C 1
ATOM 621 O O . GLY A 1 78 ? 16.185 -2.466 3.333 1.00 74.00 78 GLY A O 1
ATOM 622 N N . LEU A 1 79 ? 14.029 -1.860 3.453 1.00 72.19 79 LEU A N 1
ATOM 623 C CA . LEU A 1 79 ? 13.523 -3.221 3.264 1.00 72.19 79 LEU A CA 1
ATOM 624 C C . LEU A 1 79 ? 13.469 -3.597 1.773 1.00 72.19 79 LEU A C 1
ATOM 626 O O . LEU A 1 79 ? 13.034 -2.785 0.948 1.00 72.19 79 LEU A O 1
ATOM 630 N N . PRO A 1 80 ? 13.846 -4.836 1.399 1.00 69.75 80 PRO A N 1
ATOM 631 C CA . PRO A 1 80 ? 13.624 -5.328 0.045 1.00 69.75 80 PRO A CA 1
ATOM 632 C C . PRO A 1 80 ? 12.146 -5.194 -0.338 1.00 69.75 80 PRO A C 1
ATOM 634 O O . PRO A 1 80 ? 11.272 -5.586 0.426 1.00 69.75 80 PRO A O 1
ATOM 637 N N . MET A 1 81 ? 11.860 -4.680 -1.538 1.00 75.75 81 MET A N 1
ATOM 638 C CA . MET A 1 81 ? 10.497 -4.601 -2.094 1.00 75.75 81 MET A CA 1
ATOM 639 C C . MET A 1 81 ? 9.501 -3.712 -1.321 1.00 75.75 81 MET A C 1
ATOM 641 O O . MET A 1 81 ? 8.301 -3.762 -1.609 1.00 75.75 81 MET A O 1
ATOM 645 N N . ASN A 1 82 ? 9.980 -2.841 -0.430 1.00 81.75 82 ASN A N 1
ATOM 646 C CA . ASN A 1 82 ? 9.178 -1.867 0.326 1.00 81.75 82 ASN A CA 1
ATOM 647 C C . ASN A 1 82 ? 8.217 -1.018 -0.533 1.00 81.75 82 ASN A C 1
ATOM 649 O O . ASN A 1 82 ? 7.122 -0.652 -0.112 1.00 81.75 82 ASN A O 1
ATOM 653 N N . ASN A 1 83 ? 8.585 -0.755 -1.787 1.00 84.81 83 ASN A N 1
ATOM 654 C CA . ASN A 1 83 ? 7.772 -0.005 -2.740 1.00 84.81 83 ASN A CA 1
ATOM 655 C C . ASN A 1 83 ? 6.601 -0.812 -3.331 1.00 84.81 83 ASN A C 1
ATOM 657 O O . ASN A 1 83 ? 5.903 -0.322 -4.215 1.00 84.81 83 ASN A O 1
ATOM 661 N N . THR A 1 84 ? 6.387 -2.055 -2.892 1.00 90.25 84 THR A N 1
ATOM 662 C CA . THR A 1 84 ? 5.341 -2.953 -3.418 1.00 90.25 84 THR A CA 1
ATOM 663 C C . THR A 1 84 ? 4.413 -3.513 -2.345 1.00 90.25 84 THR A C 1
ATOM 665 O O . THR A 1 84 ? 3.438 -4.188 -2.678 1.00 90.25 84 THR A O 1
ATOM 668 N N . ARG A 1 85 ? 4.706 -3.235 -1.073 1.00 93.25 85 ARG A N 1
ATOM 669 C CA . ARG A 1 85 ? 3.951 -3.730 0.075 1.00 93.25 85 ARG A CA 1
ATOM 670 C C . ARG A 1 85 ? 3.548 -2.596 1.007 1.00 93.25 85 ARG A C 1
ATOM 672 O O . ARG A 1 85 ? 4.061 -1.476 0.908 1.00 93.25 85 ARG A O 1
ATOM 679 N N . GLU A 1 86 ? 2.576 -2.875 1.855 1.00 94.38 86 GLU A N 1
ATOM 680 C CA . GLU A 1 86 ? 1.977 -1.918 2.776 1.00 94.38 86 GLU A CA 1
ATOM 681 C C . GLU A 1 86 ? 1.758 -2.554 4.140 1.00 94.38 86 GLU A C 1
ATOM 683 O O . GLU A 1 86 ? 1.507 -3.755 4.242 1.00 94.38 86 GLU A O 1
ATOM 688 N N . ASP A 1 87 ? 1.820 -1.722 5.173 1.00 95.50 87 ASP A N 1
ATOM 689 C CA . ASP A 1 87 ? 1.485 -2.122 6.530 1.00 95.50 87 ASP A CA 1
ATOM 690 C C . ASP A 1 87 ? 0.257 -1.325 6.991 1.00 95.50 87 ASP A C 1
ATOM 692 O O . ASP A 1 87 ? 0.095 -0.148 6.660 1.00 95.50 87 ASP A O 1
ATOM 696 N N . VAL A 1 88 ? -0.619 -1.953 7.772 1.00 97.44 88 VAL A N 1
ATOM 697 C CA . VAL A 1 88 ? -1.808 -1.322 8.353 1.00 97.44 88 VAL A CA 1
ATOM 698 C C . VAL A 1 88 ? -1.754 -1.436 9.870 1.00 97.44 88 VAL A C 1
ATOM 700 O O . VAL A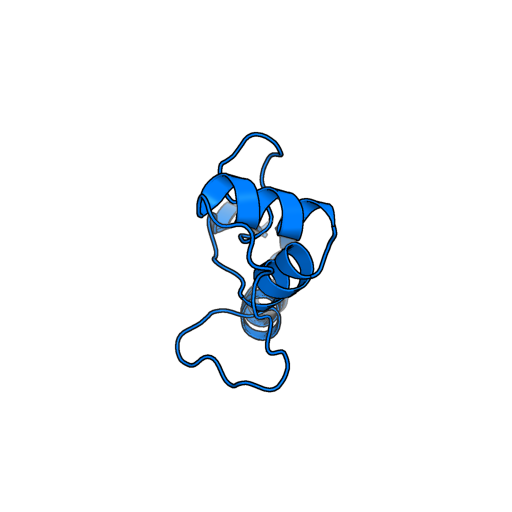 1 88 ? -1.742 -2.534 10.422 1.00 97.44 88 VAL A O 1
ATOM 703 N N . LEU A 1 89 ? -1.763 -0.297 10.560 1.00 97.69 89 LEU A N 1
ATOM 704 C CA . LEU A 1 89 ? -1.853 -0.228 12.015 1.00 97.69 89 LEU A CA 1
ATOM 705 C C . LEU A 1 89 ? -3.292 0.054 12.441 1.00 97.69 89 LEU A C 1
ATOM 707 O O . LEU A 1 89 ? -3.873 1.063 12.049 1.00 97.69 89 LEU A O 1
ATOM 711 N N . ILE A 1 90 ? -3.837 -0.798 13.301 1.00 98.12 90 ILE A N 1
ATOM 712 C CA . ILE A 1 90 ? -5.142 -0.631 13.938 1.00 98.12 90 ILE A CA 1
ATOM 713 C C . ILE A 1 90 ? -4.943 -0.322 15.422 1.00 98.12 90 ILE A C 1
ATOM 715 O O . ILE A 1 90 ? -4.164 -0.994 16.103 1.00 98.12 90 ILE A O 1
ATOM 719 N N . VAL A 1 91 ? -5.666 0.671 15.938 1.00 97.81 91 VAL A N 1
ATOM 720 C CA . VAL A 1 91 ? -5.613 1.092 17.343 1.00 97.81 91 VAL A CA 1
ATOM 721 C C . VAL A 1 91 ? -7.027 1.156 17.919 1.00 97.81 91 VAL A C 1
ATOM 723 O O . VAL A 1 91 ? -7.905 1.804 17.358 1.00 97.81 91 VAL A O 1
ATOM 726 N N . LYS A 1 92 ? -7.252 0.498 19.056 1.00 95.69 92 LYS A N 1
ATOM 727 C CA . LYS A 1 92 ? -8.491 0.572 19.839 1.00 95.69 92 LYS A CA 1
ATOM 728 C C . LYS A 1 92 ? -8.206 1.277 21.160 1.00 95.69 92 LYS A C 1
ATOM 730 O O . LYS A 1 92 ? -7.247 0.903 21.837 1.00 95.69 92 LYS A O 1
ATOM 735 N N . GLN A 1 93 ? -9.012 2.280 21.501 1.00 84.62 93 GLN A N 1
ATOM 736 C CA . GLN A 1 93 ? -8.927 3.005 22.776 1.00 84.62 93 GLN A CA 1
ATOM 737 C C . GLN A 1 93 ? -9.543 2.176 23.923 1.00 84.62 93 GLN A C 1
ATOM 739 O O . GLN A 1 93 ? -10.574 1.509 23.679 1.00 84.62 93 GLN A O 1
#

Secondary structure (DSSP, 8-state):
--EEEEEEEEE-HHHHHHHHHSHHHHHHHHHHHT-SSPP---TTS--TT---HHHHHHHHHHHHHTT-EEEEEPPPTTSTTGGGEEEEEEEE-

Organism: NCBI:txid199

Radius of gyration: 15.68 Å; chains: 1; bounding box: 36×19×48 Å

pLDDT: mean 90.96, std 7.24, range [60.91, 98.5]